Protein AF-R5M3H3-F1 (afdb_monomer_lite)

Foldseek 3Di:
DKDKDNDDDPPWDKDWFQPWDWDQDPNDTDTFRDIKIWTDDPFKIKIWDFRHGPVNLQPDDAFDKDWRQVGTPFIWMQGPVGIDTFDDRKTWMWTHHDNFKIWIWIFDWTADPNDTITMTDIDIDGDD

Structure (mmCIF, N/CA/C/O backbone):
data_AF-R5M3H3-F1
#
_entry.id   AF-R5M3H3-F1
#
loop_
_atom_site.group_PDB
_atom_site.id
_atom_site.type_symbol
_atom_site.label_atom_id
_atom_site.label_alt_id
_atom_site.label_comp_id
_atom_site.label_asym_id
_atom_site.label_entity_id
_atom_site.label_seq_id
_atom_site.pdbx_PDB_ins_code
_atom_site.Cartn_x
_atom_site.Cartn_y
_atom_site.Cartn_z
_atom_site.occupancy
_atom_site.B_iso_or_equiv
_atom_site.auth_seq_id
_atom_site.auth_comp_id
_atom_site.auth_asym_id
_atom_site.auth_atom_id
_atom_site.pdbx_PDB_model_num
ATOM 1 N N . MET A 1 1 ? -7.827 -0.466 -8.142 1.00 90.69 1 MET A N 1
ATOM 2 C CA . MET A 1 1 ? -7.269 0.075 -9.392 1.00 90.69 1 MET A CA 1
ATOM 3 C C . MET A 1 1 ? -5.803 0.355 -9.154 1.00 90.69 1 MET A C 1
ATOM 5 O O . MET A 1 1 ? -5.494 1.066 -8.207 1.00 90.69 1 MET A O 1
ATOM 9 N N . LEU A 1 2 ? -4.934 -0.191 -9.999 1.00 96.25 2 LEU A N 1
ATOM 10 C CA . LEU A 1 2 ? -3.528 0.192 -10.064 1.00 96.25 2 LEU A CA 1
ATOM 11 C C . LEU A 1 2 ? -3.267 0.812 -11.435 1.00 96.25 2 LEU A C 1
ATOM 13 O O . LEU A 1 2 ? -3.759 0.319 -12.450 1.00 96.25 2 LEU A O 1
ATOM 17 N N . LYS A 1 3 ? -2.511 1.897 -11.474 1.00 96.06 3 LYS A N 1
ATOM 18 C CA . LYS A 1 3 ? -2.021 2.520 -12.694 1.00 96.06 3 LYS A CA 1
ATOM 19 C C . LYS A 1 3 ? -0.541 2.798 -12.504 1.00 96.06 3 LYS A C 1
ATOM 21 O O . LYS A 1 3 ? -0.154 3.375 -11.494 1.00 96.06 3 LYS A O 1
ATOM 26 N N . ILE A 1 4 ? 0.259 2.365 -13.468 1.00 93.88 4 ILE A N 1
ATOM 27 C CA . ILE A 1 4 ? 1.693 2.640 -13.523 1.00 93.88 4 ILE A CA 1
ATOM 28 C C . ILE A 1 4 ? 1.939 3.339 -14.854 1.00 93.88 4 ILE A C 1
ATOM 30 O O . ILE A 1 4 ? 1.598 2.820 -15.922 1.00 93.88 4 ILE A O 1
ATOM 34 N N . ASN A 1 5 ? 2.476 4.552 -14.790 1.00 91.50 5 ASN A N 1
ATOM 35 C CA . ASN A 1 5 ? 2.569 5.472 -15.913 1.00 91.50 5 ASN A CA 1
ATOM 36 C C . ASN A 1 5 ? 1.201 5.661 -16.586 1.00 91.50 5 ASN A C 1
ATOM 38 O O . ASN A 1 5 ? 0.240 6.076 -15.944 1.00 91.50 5 ASN A O 1
ATOM 42 N N . ASN A 1 6 ? 1.087 5.354 -17.877 1.00 90.38 6 ASN A N 1
ATOM 43 C CA . ASN A 1 6 ? -0.159 5.494 -18.635 1.00 90.38 6 ASN A CA 1
ATOM 44 C C . ASN A 1 6 ? -0.940 4.176 -18.763 1.00 90.38 6 ASN A C 1
ATOM 46 O O . ASN A 1 6 ? -1.936 4.126 -19.484 1.00 90.38 6 ASN A O 1
ATOM 50 N N . VAL A 1 7 ? -0.503 3.113 -18.079 1.00 94.00 7 VAL A N 1
ATOM 51 C CA . VAL A 1 7 ? -1.115 1.784 -18.157 1.00 94.00 7 VAL A CA 1
ATOM 52 C C . VAL A 1 7 ? -1.968 1.540 -16.922 1.00 94.00 7 VAL A C 1
ATOM 54 O O . VAL A 1 7 ? -1.495 1.645 -15.792 1.00 94.00 7 VAL A O 1
ATOM 57 N N . LYS A 1 8 ? -3.242 1.209 -17.145 1.00 95.12 8 LYS A N 1
ATOM 58 C CA . LYS A 1 8 ? -4.213 0.900 -16.096 1.00 95.12 8 LYS A CA 1
ATOM 59 C C . LYS A 1 8 ? -4.395 -0.612 -15.982 1.00 95.12 8 LYS A C 1
ATOM 61 O O . LYS A 1 8 ? -4.714 -1.274 -16.965 1.00 95.12 8 LYS A O 1
ATOM 66 N N . TYR A 1 9 ? -4.269 -1.124 -14.767 1.00 93.94 9 TYR A N 1
ATOM 67 C CA . TYR A 1 9 ? -4.467 -2.522 -14.418 1.00 93.94 9 TYR A CA 1
ATOM 68 C C . TYR A 1 9 ? -5.766 -2.663 -13.618 1.00 93.94 9 TYR A C 1
ATOM 70 O O . TYR A 1 9 ? -5.839 -2.350 -12.425 1.00 93.94 9 TYR A O 1
ATOM 78 N N . GLU A 1 10 ? -6.833 -3.080 -14.301 1.00 85.44 10 GLU A N 1
ATOM 79 C CA . GLU A 1 10 ? -8.178 -3.167 -13.711 1.00 85.44 10 GLU A CA 1
ATOM 80 C C . GLU A 1 10 ? -8.452 -4.498 -13.002 1.00 85.44 10 GLU A C 1
ATOM 82 O O . GLU A 1 10 ? -9.267 -4.530 -12.085 1.00 85.44 10 GLU A O 1
ATOM 87 N N . ASN A 1 11 ? -7.745 -5.566 -13.382 1.00 86.38 11 ASN A N 1
ATOM 88 C CA . ASN A 1 11 ? -7.999 -6.930 -12.899 1.00 86.38 11 ASN A CA 1
ATOM 89 C C . ASN A 1 11 ? -7.012 -7.413 -11.826 1.00 86.38 11 ASN A C 1
ATOM 91 O O . ASN A 1 11 ? -7.102 -8.561 -11.395 1.00 86.38 11 ASN A O 1
ATOM 95 N N . ILE A 1 12 ? -6.083 -6.561 -11.387 1.00 90.50 12 ILE A N 1
ATOM 96 C CA . ILE A 1 12 ? -5.166 -6.915 -10.300 1.00 90.50 12 ILE A CA 1
ATOM 97 C C . ILE A 1 12 ? -5.953 -6.982 -8.997 1.00 90.50 12 ILE A C 1
ATOM 99 O O . ILE A 1 12 ? -6.660 -6.037 -8.635 1.00 90.50 12 ILE A O 1
ATOM 103 N N . THR A 1 13 ? -5.802 -8.103 -8.294 1.00 93.56 13 THR A N 1
ATOM 104 C CA . THR A 1 13 ? -6.313 -8.298 -6.937 1.00 93.56 13 THR A CA 1
ATOM 105 C C . THR A 1 13 ? -5.126 -8.234 -5.984 1.00 93.56 13 THR A C 1
ATOM 107 O O . THR A 1 13 ? -4.360 -9.192 -5.942 1.00 93.56 13 THR A O 1
ATOM 110 N N . PRO A 1 14 ? -4.940 -7.120 -5.259 1.00 96.25 14 PRO A N 1
ATOM 111 C CA . PRO A 1 14 ? -3.844 -6.992 -4.316 1.00 96.25 14 PRO A CA 1
ATOM 112 C C . PRO A 1 14 ? -3.962 -8.015 -3.187 1.00 96.25 14 PRO A C 1
ATOM 114 O O . PRO A 1 14 ? -5.051 -8.232 -2.648 1.00 96.25 14 PRO A O 1
ATOM 117 N N . GLU A 1 15 ? -2.839 -8.608 -2.806 1.00 96.94 15 GLU A N 1
ATOM 118 C CA . GLU A 1 15 ? -2.726 -9.346 -1.555 1.00 96.94 15 GLU A CA 1
ATOM 119 C C . GLU A 1 15 ? -2.502 -8.350 -0.416 1.00 96.94 15 GLU A C 1
ATOM 121 O O . GLU A 1 15 ? -1.703 -7.424 -0.545 1.00 96.94 15 GLU A O 1
ATOM 126 N N . ILE A 1 16 ? -3.244 -8.518 0.679 1.00 96.62 16 ILE A N 1
ATOM 127 C CA . ILE A 1 16 ? -3.158 -7.669 1.868 1.00 96.62 16 ILE A CA 1
ATOM 128 C C . ILE A 1 16 ? -2.646 -8.525 3.016 1.00 96.62 16 ILE A C 1
ATOM 130 O O . ILE A 1 16 ? -3.317 -9.479 3.418 1.00 96.62 16 ILE A O 1
ATOM 134 N N . ASP A 1 17 ? -1.499 -8.147 3.564 1.00 95.38 17 ASP A N 1
ATOM 135 C CA . ASP A 1 17 ? -0.854 -8.850 4.661 1.00 95.38 17 ASP A CA 1
ATOM 136 C C . ASP A 1 17 ? -0.647 -7.931 5.874 1.00 95.38 17 ASP A C 1
ATOM 138 O O . ASP A 1 17 ? -0.475 -6.715 5.764 1.00 95.38 17 ASP A O 1
ATOM 142 N N . PHE A 1 18 ? -0.724 -8.550 7.051 1.00 94.50 18 PHE A N 1
ATOM 143 C CA . PHE A 1 18 ? -0.479 -7.936 8.358 1.00 94.50 18 PHE A CA 1
ATOM 144 C C . PHE A 1 18 ? 0.352 -8.877 9.239 1.00 94.50 18 PHE A C 1
ATOM 146 O O . PHE A 1 18 ? 0.188 -8.898 10.469 1.00 94.50 18 PHE A O 1
ATOM 153 N N . THR A 1 19 ? 1.176 -9.728 8.622 1.00 91.06 19 THR A N 1
ATOM 154 C CA . THR A 1 19 ? 2.009 -10.688 9.335 1.00 91.06 19 THR A CA 1
ATOM 155 C C . THR A 1 19 ? 2.937 -9.924 10.285 1.00 91.06 19 THR A C 1
ATOM 157 O O . THR A 1 19 ? 3.589 -8.964 9.870 1.00 91.06 19 THR A O 1
ATOM 160 N N . PRO A 1 20 ? 2.991 -10.297 11.580 1.00 86.88 20 PRO A N 1
ATOM 161 C CA . PRO A 1 20 ? 3.815 -9.585 12.542 1.00 86.88 20 PRO A CA 1
ATOM 162 C C . PRO A 1 20 ? 5.293 -9.595 12.145 1.00 86.88 20 PRO A C 1
ATOM 164 O O . PRO A 1 20 ? 5.858 -10.660 11.892 1.00 8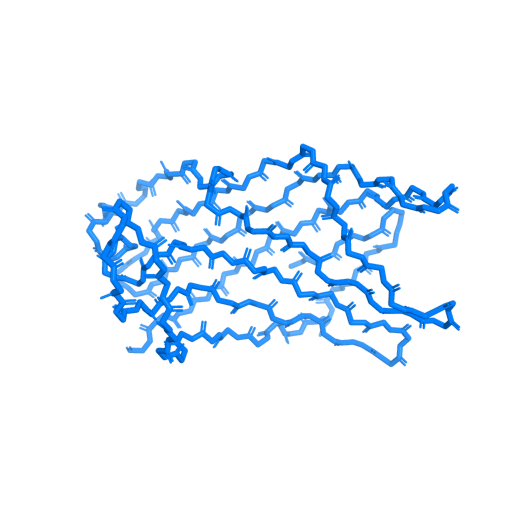6.88 20 PRO A O 1
ATOM 167 N N . TYR A 1 21 ? 5.940 -8.436 12.203 1.00 84.69 21 TYR A N 1
ATOM 168 C CA . TYR A 1 21 ? 7.391 -8.314 12.083 1.00 84.69 21 TYR A CA 1
ATOM 169 C C . TYR A 1 21 ? 7.949 -7.381 13.158 1.00 84.69 21 TYR A C 1
ATOM 171 O O . TYR A 1 21 ? 7.215 -6.686 13.866 1.00 84.69 21 TYR A O 1
ATOM 179 N N . GLU A 1 22 ? 9.266 -7.415 13.333 1.00 85.94 22 GLU A N 1
ATOM 180 C CA . GLU A 1 22 ? 9.949 -6.620 14.346 1.00 85.94 22 GLU A CA 1
ATOM 181 C C . GLU A 1 22 ? 10.459 -5.307 13.745 1.00 85.94 22 GLU A C 1
ATOM 183 O O . GLU A 1 22 ? 11.189 -5.296 12.756 1.00 85.94 22 GLU A O 1
ATOM 188 N N . LEU A 1 23 ? 10.078 -4.190 14.362 1.00 79.56 23 LEU A N 1
ATOM 189 C CA . LEU A 1 23 ? 10.479 -2.844 13.971 1.00 79.56 23 LEU A CA 1
ATOM 190 C C . LEU A 1 23 ? 11.111 -2.132 15.168 1.00 79.56 23 LEU A C 1
ATOM 192 O O . LEU A 1 23 ? 10.541 -2.099 16.262 1.00 79.56 23 LEU A O 1
ATOM 196 N N . VAL A 1 24 ? 12.269 -1.506 14.962 1.00 78.81 24 VAL A N 1
ATOM 197 C CA . VAL A 1 24 ? 12.872 -0.639 15.980 1.00 78.81 24 VAL A CA 1
ATOM 198 C C . VAL A 1 24 ? 12.218 0.741 15.913 1.00 78.81 24 VAL A C 1
ATOM 200 O O . VAL A 1 24 ? 12.351 1.453 14.920 1.00 78.81 24 VAL A O 1
ATOM 203 N N . ARG A 1 25 ? 11.524 1.140 16.982 1.00 70.88 25 ARG A N 1
ATOM 204 C CA . ARG A 1 25 ? 10.972 2.491 17.171 1.00 70.88 25 ARG A CA 1
ATOM 205 C C . ARG A 1 25 ? 11.508 3.069 18.469 1.00 70.88 25 ARG A C 1
ATOM 207 O O . ARG A 1 25 ? 11.425 2.420 19.507 1.00 70.88 25 ARG A O 1
ATOM 214 N N . GLU A 1 2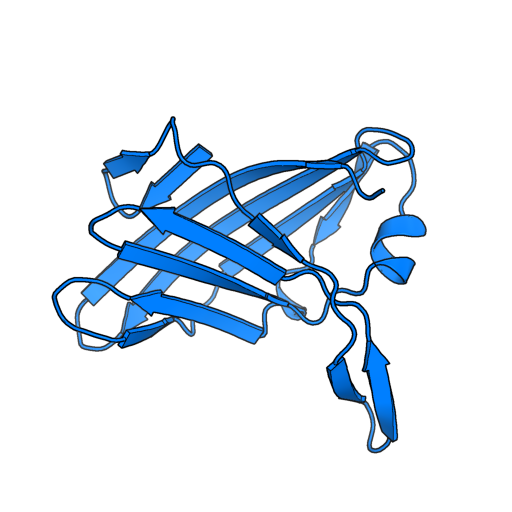6 ? 12.076 4.271 18.395 1.00 76.56 26 GLU A N 1
ATOM 215 C CA . GLU A 1 26 ? 12.619 4.989 19.563 1.00 76.56 26 GLU A CA 1
ATOM 216 C C . GLU A 1 26 ? 13.631 4.149 20.373 1.00 76.56 26 GLU A C 1
ATOM 218 O O . GLU A 1 26 ? 13.681 4.207 21.598 1.00 76.56 26 GLU A O 1
ATOM 223 N N . GLY A 1 27 ? 14.424 3.321 19.684 1.00 83.06 27 GLY A N 1
ATOM 224 C CA . GLY A 1 27 ? 15.415 2.434 20.305 1.00 83.06 27 GLY A CA 1
ATOM 225 C C . GLY A 1 27 ? 14.855 1.132 20.891 1.00 83.06 27 GLY A C 1
ATOM 226 O O . GLY A 1 27 ? 15.636 0.310 21.359 1.00 83.06 27 GLY A O 1
ATOM 227 N N . ASN A 1 28 ? 13.539 0.904 20.827 1.00 84.56 28 ASN A N 1
ATOM 228 C CA . ASN A 1 28 ? 12.895 -0.316 21.309 1.00 84.56 28 ASN A CA 1
ATOM 229 C C . ASN A 1 28 ? 12.458 -1.216 20.149 1.00 84.56 28 ASN A C 1
ATOM 231 O O . ASN A 1 28 ? 11.892 -0.744 19.160 1.00 84.56 28 ASN A O 1
ATOM 235 N N . LEU A 1 29 ? 12.680 -2.523 20.294 1.00 84.38 29 LEU A N 1
ATOM 236 C CA . LEU A 1 29 ? 12.170 -3.536 19.374 1.00 84.38 29 LEU A CA 1
ATOM 237 C C . LEU A 1 29 ? 10.680 -3.762 19.652 1.00 84.38 29 LEU A C 1
ATOM 239 O O . LEU A 1 29 ? 10.307 -4.200 20.739 1.00 84.38 29 LEU A O 1
ATOM 243 N N . ASN A 1 30 ? 9.832 -3.455 18.678 1.00 81.06 30 ASN A N 1
ATOM 244 C CA . ASN A 1 30 ? 8.387 -3.612 18.778 1.00 81.06 30 ASN A CA 1
ATOM 245 C C . ASN A 1 30 ? 7.915 -4.631 17.745 1.00 81.06 30 ASN A C 1
ATOM 247 O O . ASN A 1 30 ? 8.331 -4.572 16.589 1.00 81.06 30 ASN A O 1
ATOM 251 N N . LYS A 1 31 ? 7.016 -5.533 18.144 1.00 85.06 31 LYS A N 1
ATOM 252 C CA . LYS A 1 31 ? 6.260 -6.339 17.182 1.00 85.06 31 LYS A CA 1
ATOM 253 C C . LYS A 1 31 ? 5.123 -5.491 16.643 1.00 85.06 31 LYS A C 1
ATOM 255 O O . LYS A 1 31 ? 4.339 -4.965 17.429 1.00 85.06 31 LYS A O 1
ATOM 260 N N . VAL A 1 32 ? 5.072 -5.352 15.328 1.00 86.38 32 VAL A N 1
ATOM 261 C CA . VAL A 1 32 ? 4.054 -4.580 14.622 1.00 86.38 32 VAL A CA 1
ATOM 262 C C . VAL A 1 32 ? 3.393 -5.455 13.572 1.00 86.38 32 VAL A C 1
ATOM 264 O O . VAL A 1 32 ? 4.036 -6.296 12.947 1.00 86.38 32 VAL A O 1
ATOM 267 N N . ASN A 1 33 ? 2.103 -5.234 13.380 1.00 93.06 33 ASN A N 1
ATOM 268 C CA . ASN A 1 33 ? 1.296 -5.835 12.333 1.00 93.06 33 ASN A CA 1
ATOM 269 C C . ASN A 1 33 ? 1.013 -4.727 11.319 1.00 93.06 33 ASN A C 1
ATOM 271 O O . ASN A 1 33 ? -0.096 -4.187 11.272 1.00 93.06 33 ASN A O 1
ATOM 275 N N . ALA A 1 34 ? 2.045 -4.302 10.589 1.00 93.44 34 ALA A N 1
ATOM 276 C CA . ALA A 1 34 ? 1.884 -3.216 9.631 1.00 93.44 34 ALA A CA 1
ATOM 277 C C . ALA A 1 34 ? 1.255 -3.703 8.331 1.00 93.44 34 ALA A C 1
ATOM 279 O O . ALA A 1 34 ? 1.420 -4.855 7.941 1.00 93.44 34 ALA A O 1
ATOM 280 N N . LEU A 1 35 ? 0.542 -2.795 7.674 1.00 95.38 35 LEU A N 1
ATOM 281 C CA . LEU A 1 35 ? -0.025 -3.032 6.358 1.00 95.38 35 LEU A CA 1
ATOM 282 C C . LEU A 1 35 ? 1.093 -3.268 5.336 1.00 95.38 35 LEU A C 1
ATOM 284 O O . LEU A 1 35 ? 1.943 -2.394 5.139 1.00 95.38 35 LEU A O 1
ATOM 288 N N . TYR A 1 36 ? 1.030 -4.412 4.666 1.00 95.69 36 TYR A N 1
ATOM 289 C CA . TYR A 1 36 ? 1.818 -4.746 3.488 1.00 95.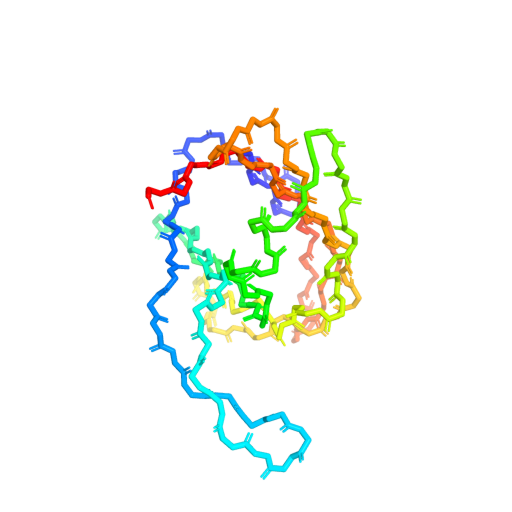69 36 TYR A CA 1
ATOM 290 C C . TYR A 1 36 ? 0.866 -5.100 2.346 1.00 95.69 36 TYR A C 1
ATOM 292 O O . TYR A 1 36 ? -0.130 -5.797 2.557 1.00 95.69 36 TYR A O 1
ATOM 300 N N . ILE A 1 37 ? 1.135 -4.588 1.146 1.00 97.12 37 ILE A N 1
ATOM 301 C CA . ILE A 1 37 ? 0.292 -4.841 -0.027 1.00 97.12 37 ILE A CA 1
ATOM 302 C C . ILE A 1 37 ? 1.157 -5.307 -1.183 1.00 97.12 37 ILE A C 1
ATOM 304 O O . ILE A 1 37 ? 2.060 -4.577 -1.575 1.00 97.12 37 ILE A O 1
ATOM 308 N N . THR A 1 38 ? 0.811 -6.444 -1.778 1.00 97.69 38 THR A N 1
ATOM 309 C CA . THR A 1 38 ? 1.459 -6.966 -2.988 1.00 97.69 38 THR A CA 1
ATOM 310 C C . THR A 1 38 ? 0.508 -6.854 -4.168 1.00 97.69 38 THR A C 1
ATOM 312 O O . THR A 1 38 ? -0.622 -7.341 -4.126 1.00 97.69 38 THR A O 1
ATOM 315 N N . CYS A 1 39 ? 0.960 -6.230 -5.248 1.00 97.19 39 CYS A N 1
ATOM 316 C CA . CYS A 1 39 ? 0.295 -6.231 -6.545 1.00 97.19 39 CYS A CA 1
ATOM 317 C C . CYS A 1 39 ? 1.175 -6.986 -7.541 1.00 97.19 39 CYS A C 1
ATOM 319 O O . CYS A 1 39 ? 2.191 -6.455 -7.983 1.00 97.19 39 CYS A O 1
ATOM 321 N N . GLU A 1 40 ? 0.780 -8.199 -7.918 1.00 95.56 40 GLU A N 1
ATOM 322 C CA . GLU A 1 40 ? 1.536 -9.032 -8.858 1.00 95.56 40 GLU A CA 1
ATOM 323 C C . GLU A 1 40 ? 0.754 -9.252 -10.157 1.00 95.56 40 GLU A C 1
ATOM 325 O O . GLU A 1 40 ? -0.452 -9.503 -10.150 1.00 95.56 40 GLU A O 1
ATOM 330 N N . GLU A 1 41 ? 1.464 -9.169 -11.279 1.00 92.81 41 GLU A N 1
ATOM 331 C CA . GLU A 1 41 ? 1.002 -9.528 -12.615 1.00 92.81 41 GLU A CA 1
ATOM 332 C C . GLU A 1 41 ? 2.142 -10.254 -13.349 1.00 92.81 41 GLU A C 1
ATOM 334 O O . GLU A 1 41 ? 3.300 -10.211 -12.939 1.00 92.81 41 GLU A O 1
ATOM 339 N N . LYS A 1 42 ? 1.868 -10.903 -14.487 1.00 90.06 42 LYS A N 1
ATOM 340 C CA . LYS A 1 42 ? 2.890 -11.695 -15.208 1.00 90.06 42 LYS A CA 1
ATOM 341 C C . LYS A 1 42 ? 4.189 -10.946 -15.522 1.00 90.06 42 LYS A C 1
ATOM 343 O O . LYS A 1 42 ? 5.224 -11.583 -15.697 1.00 90.06 42 LYS A O 1
ATOM 348 N N . THR A 1 43 ? 4.113 -9.630 -15.698 1.00 91.50 43 THR A N 1
ATOM 349 C CA . THR A 1 43 ? 5.235 -8.799 -16.145 1.00 91.50 43 THR A CA 1
ATOM 350 C C . THR A 1 43 ? 5.839 -7.945 -15.042 1.00 91.50 43 THR A C 1
ATOM 352 O O . THR A 1 43 ? 6.888 -7.357 -15.288 1.00 91.50 43 THR A O 1
ATOM 355 N N . PHE A 1 44 ? 5.198 -7.840 -13.874 1.00 94.00 44 PHE A N 1
ATOM 356 C CA . PHE A 1 44 ? 5.714 -7.017 -12.788 1.00 94.00 44 PHE A CA 1
ATOM 357 C C . PHE A 1 44 ? 5.174 -7.422 -11.413 1.00 94.00 44 PHE A C 1
ATOM 359 O O . PHE A 1 44 ? 4.112 -8.028 -11.295 1.00 94.00 44 PHE A O 1
ATOM 366 N N . GLN A 1 45 ? 5.881 -6.994 -10.376 1.00 96.31 45 GLN A N 1
ATOM 367 C CA . GLN A 1 45 ? 5.412 -6.982 -8.996 1.00 96.31 45 GLN A CA 1
ATOM 368 C C . GLN A 1 45 ? 5.631 -5.582 -8.420 1.00 96.31 45 GLN A C 1
ATOM 370 O O . GLN A 1 45 ? 6.673 -4.975 -8.658 1.00 96.31 45 GLN A O 1
ATOM 375 N N . LEU A 1 46 ? 4.646 -5.063 -7.695 1.00 95.75 46 LEU A N 1
ATOM 376 C CA . LEU A 1 46 ? 4.735 -3.827 -6.927 1.00 95.75 46 LEU A CA 1
ATOM 377 C C . LEU A 1 46 ? 4.284 -4.110 -5.500 1.00 95.75 46 LEU A C 1
ATOM 379 O O . LEU A 1 46 ? 3.126 -4.467 -5.282 1.00 95.75 46 LEU A O 1
ATOM 383 N N . ASP A 1 47 ? 5.168 -3.855 -4.552 1.00 95.94 47 ASP A N 1
ATOM 384 C CA . ASP A 1 47 ? 4.879 -3.957 -3.133 1.00 95.94 47 ASP A CA 1
ATOM 385 C C . ASP A 1 47 ? 4.708 -2.552 -2.534 1.00 95.94 47 ASP A C 1
ATOM 387 O O . ASP A 1 47 ? 5.337 -1.588 -2.971 1.00 95.94 47 ASP A O 1
ATOM 391 N N . ILE A 1 48 ? 3.838 -2.414 -1.535 1.00 94.88 48 ILE A N 1
ATOM 392 C CA . ILE A 1 48 ? 3.670 -1.191 -0.742 1.00 94.88 48 ILE A CA 1
ATOM 393 C C . ILE A 1 48 ? 3.993 -1.548 0.703 1.00 94.88 48 ILE A C 1
ATOM 395 O O . ILE A 1 48 ? 3.170 -2.133 1.413 1.00 94.88 48 ILE A O 1
ATOM 399 N N . GLU A 1 49 ? 5.196 -1.182 1.135 1.00 92.69 49 GLU A N 1
ATOM 400 C CA . GLU A 1 49 ? 5.690 -1.470 2.477 1.00 92.69 49 GLU A CA 1
ATOM 401 C C . GLU A 1 49 ? 5.379 -0.301 3.403 1.00 92.69 49 GLU A C 1
ATOM 403 O O . GLU A 1 49 ? 5.757 0.846 3.139 1.00 92.69 49 GLU A O 1
ATOM 408 N N . THR A 1 50 ? 4.716 -0.574 4.524 1.00 92.50 50 THR A N 1
ATOM 409 C CA . THR A 1 50 ? 4.404 0.459 5.513 1.00 92.50 50 THR A CA 1
ATOM 410 C C . THR A 1 50 ? 4.862 0.057 6.907 1.00 92.50 50 THR A C 1
ATOM 412 O O . THR A 1 50 ? 5.143 -1.101 7.186 1.00 92.50 50 THR A O 1
ATOM 415 N N . THR A 1 51 ? 4.895 1.026 7.818 1.00 91.81 51 THR A N 1
ATOM 416 C CA . THR A 1 51 ? 4.897 0.792 9.268 1.00 91.81 51 THR A CA 1
ATOM 417 C C . THR A 1 51 ? 3.558 1.161 9.910 1.00 91.81 51 THR A C 1
ATOM 419 O O . THR A 1 51 ? 3.474 1.319 11.133 1.00 91.81 51 THR A O 1
ATOM 422 N N . TYR A 1 52 ? 2.505 1.365 9.111 1.00 93.06 52 TYR A N 1
ATOM 423 C CA . TYR A 1 52 ? 1.200 1.742 9.637 1.00 93.06 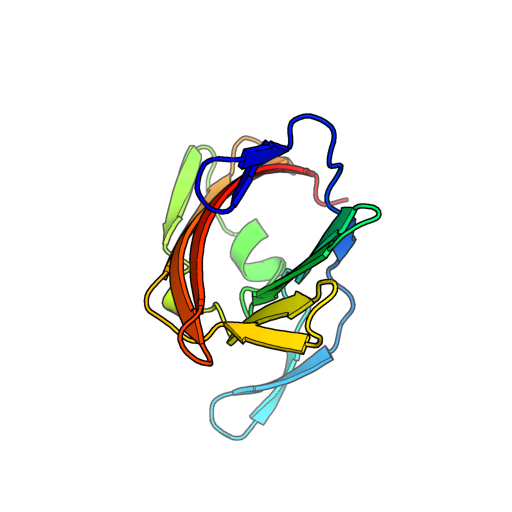52 TYR A CA 1
ATOM 424 C C . TYR A 1 52 ? 0.485 0.501 10.170 1.00 93.06 52 TYR A C 1
ATOM 426 O O . TYR A 1 52 ? 0.097 -0.388 9.417 1.00 93.06 52 TYR A O 1
ATOM 434 N N . ASP A 1 53 ? 0.384 0.434 11.494 1.00 92.38 53 ASP A N 1
ATOM 435 C CA . ASP A 1 53 ? -0.065 -0.746 12.222 1.00 92.38 53 ASP A CA 1
ATOM 436 C C . ASP A 1 53 ? -1.592 -0.923 12.163 1.00 92.38 53 ASP A C 1
ATOM 438 O O . ASP A 1 53 ? -2.354 0.049 12.228 1.00 92.38 53 ASP A O 1
ATOM 442 N N . ILE A 1 54 ? -2.041 -2.177 12.091 1.00 94.62 54 ILE A N 1
ATOM 443 C CA . ILE A 1 54 ? -3.457 -2.559 12.094 1.00 94.62 54 ILE A CA 1
ATOM 444 C C . ILE A 1 54 ? -4.235 -1.990 13.291 1.00 94.62 54 ILE A C 1
ATOM 446 O O . ILE A 1 54 ? -5.402 -1.617 13.151 1.00 94.62 54 ILE A O 1
ATOM 450 N N . GLU A 1 55 ? -3.614 -1.873 14.464 1.00 92.88 55 GLU A N 1
ATOM 451 C CA . GLU A 1 55 ? -4.252 -1.323 15.657 1.00 92.88 55 GLU A CA 1
ATOM 452 C C . GLU A 1 55 ? -4.447 0.192 15.540 1.00 92.88 55 GLU A C 1
ATOM 454 O O . GLU A 1 55 ? -5.473 0.717 15.974 1.00 92.88 55 GLU A O 1
ATOM 459 N N . GLU A 1 56 ? -3.530 0.908 14.883 1.00 93.44 56 GLU A N 1
ATOM 460 C CA . GLU A 1 56 ? -3.720 2.326 14.551 1.00 93.44 56 GLU A CA 1
ATOM 461 C C . GLU A 1 56 ? -4.844 2.510 13.522 1.00 93.44 56 GLU A C 1
ATOM 463 O O . GLU A 1 56 ? -5.698 3.383 13.686 1.00 93.44 56 GLU A O 1
ATOM 468 N N . MET A 1 57 ? -4.919 1.640 12.508 1.00 94.94 57 MET A N 1
ATOM 469 C CA . MET A 1 57 ? -6.022 1.638 11.537 1.00 94.94 57 MET A CA 1
ATOM 470 C C . MET A 1 57 ? -7.385 1.385 12.197 1.00 94.94 57 MET A C 1
ATOM 472 O O . MET A 1 57 ? -8.403 1.976 11.821 1.00 94.94 57 MET A O 1
ATOM 476 N N . ARG A 1 58 ? -7.443 0.493 13.191 1.00 95.56 58 ARG A N 1
ATOM 477 C CA . ARG A 1 58 ? -8.681 0.155 13.914 1.00 95.56 58 ARG A CA 1
ATOM 478 C C . ARG A 1 58 ? -9.233 1.331 14.716 1.00 95.56 58 ARG A C 1
ATOM 480 O O . ARG A 1 58 ? -10.461 1.452 14.798 1.00 95.56 58 ARG A O 1
ATOM 487 N N . LYS A 1 59 ? -8.365 2.220 15.216 1.00 96.00 59 LYS A N 1
ATOM 488 C CA . LYS A 1 59 ? -8.733 3.426 15.983 1.00 96.00 59 LYS A CA 1
ATOM 489 C C . LYS A 1 59 ? -9.460 4.492 15.161 1.00 96.00 59 LYS A C 1
ATOM 491 O O . LYS A 1 59 ? -10.160 5.303 15.758 1.00 96.00 59 LYS A O 1
ATOM 496 N N . LEU A 1 60 ? -9.344 4.476 13.830 1.00 97.31 60 LEU A N 1
ATOM 497 C CA . LEU A 1 60 ? -10.038 5.434 12.964 1.00 97.31 60 LEU A CA 1
ATOM 498 C C . LEU A 1 60 ? -11.564 5.370 13.154 1.00 97.31 60 LEU A C 1
ATOM 500 O O . LEU A 1 60 ? -12.163 4.294 13.311 1.00 97.31 60 LEU A O 1
ATOM 504 N N . HIS A 1 61 ? -12.211 6.527 13.086 1.00 97.38 61 HIS A N 1
ATOM 505 C CA . HIS A 1 61 ? -13.661 6.666 13.051 1.00 97.38 61 HIS A CA 1
ATOM 506 C C . HIS A 1 61 ? -14.216 6.418 11.641 1.00 97.38 61 HIS A C 1
ATOM 508 O O . HIS A 1 61 ? -13.506 6.473 10.640 1.00 97.38 61 HIS A O 1
ATOM 514 N N . LYS A 1 62 ? -15.519 6.125 11.536 1.00 96.69 62 LYS A N 1
ATOM 515 C CA . LYS A 1 62 ? -16.169 5.932 10.230 1.00 96.69 62 LYS A CA 1
ATOM 516 C C . LYS A 1 62 ? -16.022 7.197 9.374 1.00 96.69 62 LYS A C 1
ATOM 518 O O . LYS A 1 62 ? -16.335 8.288 9.837 1.00 96.69 62 LYS A O 1
ATOM 523 N N . ASN A 1 63 ? -15.621 7.012 8.120 1.00 95.50 63 ASN A N 1
ATOM 524 C CA . ASN A 1 63 ? -15.287 8.026 7.118 1.00 95.50 63 ASN A CA 1
ATOM 525 C C . ASN A 1 63 ? -14.048 8.880 7.437 1.00 95.50 63 ASN A C 1
ATOM 527 O O . ASN A 1 63 ? -13.708 9.741 6.623 1.00 95.50 63 ASN A O 1
ATOM 531 N N . GLU A 1 64 ? -13.363 8.647 8.562 1.00 97.81 64 GLU A N 1
ATOM 532 C CA . GLU A 1 64 ? -12.094 9.309 8.862 1.00 97.81 64 GLU A CA 1
ATOM 533 C C . GLU A 1 64 ? -11.043 8.884 7.839 1.00 97.81 64 GLU A C 1
ATOM 535 O O . GLU A 1 64 ? -10.894 7.692 7.553 1.00 97.81 64 GLU A O 1
ATOM 540 N N . SER A 1 65 ? -10.337 9.875 7.293 1.00 97.81 65 SER A N 1
ATOM 541 C CA . SER A 1 65 ? -9.187 9.689 6.416 1.00 97.81 65 SER A CA 1
ATOM 542 C C . SER A 1 65 ? -7.929 10.155 7.133 1.00 97.81 65 SER A C 1
ATOM 544 O O . SER A 1 65 ? -7.911 11.226 7.747 1.00 97.81 65 SER A O 1
ATOM 546 N N . LYS A 1 66 ? -6.879 9.346 7.050 1.00 98.25 66 LYS A N 1
ATOM 547 C CA . LYS A 1 66 ? -5.584 9.599 7.660 1.00 98.25 66 LYS A CA 1
ATOM 548 C C . LYS A 1 66 ? -4.510 9.613 6.587 1.00 98.25 66 LYS A C 1
ATOM 550 O O . LYS A 1 66 ? -4.376 8.646 5.843 1.00 98.25 66 LYS A O 1
ATOM 555 N N . ASP A 1 67 ? -3.722 10.681 6.556 1.00 97.75 67 ASP A N 1
ATOM 556 C CA . ASP A 1 67 ? -2.461 10.699 5.819 1.00 97.75 67 ASP A CA 1
ATOM 557 C C . ASP A 1 67 ? -1.455 9.777 6.521 1.00 97.75 67 ASP A C 1
ATOM 559 O O . ASP A 1 67 ? -1.124 9.970 7.701 1.00 97.75 67 ASP A O 1
ATOM 563 N N . ILE A 1 68 ? -1.013 8.756 5.789 1.00 95.81 68 ILE A N 1
ATOM 564 C CA . ILE A 1 68 ? -0.040 7.765 6.238 1.00 95.81 68 ILE A CA 1
ATOM 565 C C . ILE A 1 68 ? 1.259 7.803 5.427 1.00 95.81 68 ILE A C 1
ATOM 567 O O . ILE A 1 68 ? 2.076 6.899 5.565 1.00 95.81 68 ILE A O 1
ATOM 571 N N . SER A 1 69 ? 1.485 8.845 4.626 1.00 94.75 69 SER A N 1
ATOM 572 C CA . SER A 1 69 ? 2.655 8.977 3.744 1.00 94.75 69 SER A CA 1
ATOM 573 C C . SER A 1 69 ? 3.971 8.797 4.508 1.00 94.75 69 SER A C 1
ATOM 575 O O . SER A 1 69 ? 4.858 8.074 4.073 1.00 94.75 69 SER A O 1
ATOM 577 N N . LYS A 1 70 ? 4.058 9.351 5.726 1.00 91.62 70 LYS A N 1
ATOM 578 C CA . LYS A 1 70 ? 5.232 9.213 6.609 1.00 91.62 70 LYS A CA 1
ATOM 579 C C . LYS A 1 70 ? 5.495 7.791 7.127 1.00 91.62 70 LYS A C 1
ATOM 581 O O . LYS A 1 70 ? 6.515 7.567 7.770 1.00 91.62 70 LYS A O 1
ATOM 586 N N . TYR A 1 71 ? 4.542 6.875 6.961 1.00 91.75 71 TYR A N 1
ATOM 587 C CA . TYR A 1 71 ? 4.675 5.479 7.369 1.00 91.75 71 TYR A CA 1
ATOM 588 C C . TYR A 1 71 ? 5.064 4.569 6.206 1.00 91.75 71 TYR A C 1
ATOM 590 O O . TYR A 1 71 ? 5.312 3.396 6.466 1.00 91.75 71 TYR A O 1
ATOM 598 N N . ILE A 1 72 ? 5.121 5.067 4.967 1.00 91.56 72 ILE A N 1
ATOM 599 C CA . ILE A 1 72 ? 5.634 4.301 3.829 1.00 91.56 72 ILE A CA 1
ATOM 600 C C . ILE A 1 72 ? 7.142 4.106 4.017 1.00 91.56 72 ILE A C 1
ATOM 602 O O . ILE A 1 72 ? 7.872 5.079 4.201 1.00 91.56 72 ILE A O 1
ATOM 606 N N . LEU A 1 73 ? 7.592 2.850 4.020 1.00 88.25 73 LEU A N 1
ATOM 607 C CA . LEU A 1 73 ? 9.016 2.498 4.063 1.00 88.25 73 LEU A CA 1
ATOM 608 C C . LEU A 1 73 ? 9.621 2.517 2.665 1.00 88.25 73 LEU A C 1
ATOM 610 O O . LEU A 1 73 ? 10.713 3.043 2.469 1.00 88.25 73 LEU A O 1
ATOM 614 N N . GLY A 1 74 ? 8.866 1.999 1.702 1.00 87.12 74 GLY A N 1
ATOM 615 C CA . GLY A 1 74 ? 9.224 2.024 0.300 1.00 87.12 74 GLY A CA 1
ATOM 616 C C . GLY A 1 74 ? 8.252 1.215 -0.535 1.00 87.12 74 GLY A C 1
ATOM 617 O O . GLY A 1 74 ? 7.277 0.647 -0.031 1.00 87.12 74 GLY A O 1
ATOM 618 N N . LEU A 1 75 ? 8.512 1.222 -1.837 1.00 92.44 75 LEU A N 1
ATOM 619 C CA . LEU A 1 75 ? 7.748 0.453 -2.801 1.00 92.44 75 LEU A CA 1
ATOM 620 C C . LEU A 1 75 ? 8.715 -0.393 -3.642 1.00 92.44 75 LEU A C 1
ATOM 622 O O . LEU A 1 75 ? 9.201 0.083 -4.673 1.00 92.44 75 LEU A O 1
ATOM 626 N N . PRO A 1 76 ? 9.066 -1.614 -3.200 1.00 93.50 76 PRO A N 1
ATOM 627 C CA . PRO A 1 76 ? 9.741 -2.578 -4.051 1.00 93.50 76 PRO A CA 1
ATOM 628 C C . PRO A 1 76 ? 8.958 -2.768 -5.345 1.00 93.50 76 PRO A C 1
ATOM 630 O O . PRO A 1 76 ? 7.756 -3.027 -5.341 1.00 93.50 76 PRO A O 1
ATOM 633 N N . TYR A 1 77 ? 9.652 -2.643 -6.462 1.00 93.56 77 TYR A N 1
ATOM 634 C CA . TYR A 1 77 ? 9.096 -2.882 -7.776 1.00 93.56 77 TYR A CA 1
ATOM 635 C C . TYR A 1 77 ? 10.016 -3.821 -8.541 1.00 93.56 77 TYR A C 1
ATOM 637 O O . TYR A 1 77 ? 11.241 -3.698 -8.493 1.00 93.56 77 TYR A O 1
ATOM 645 N N . LYS A 1 78 ? 9.426 -4.772 -9.252 1.00 94.25 78 LYS A N 1
ATOM 646 C CA . LYS A 1 78 ? 10.140 -5.719 -10.096 1.00 94.25 78 LYS A CA 1
ATOM 647 C C . LYS A 1 78 ? 9.489 -5.782 -11.452 1.00 94.25 78 LYS A C 1
ATOM 649 O O . LYS A 1 78 ? 8.282 -5.973 -11.525 1.00 94.25 78 LYS A O 1
ATOM 654 N N . ASP A 1 79 ? 10.284 -5.768 -12.505 1.00 92.12 79 ASP A N 1
ATOM 655 C CA . ASP A 1 79 ? 9.830 -6.122 -13.845 1.00 92.12 79 ASP A CA 1
ATOM 656 C C . ASP A 1 79 ? 10.911 -6.889 -14.625 1.00 92.12 79 ASP A C 1
ATOM 658 O O . ASP A 1 79 ? 11.770 -7.559 -14.040 1.00 92.12 79 ASP A O 1
ATOM 662 N N . ILE A 1 80 ? 10.844 -6.840 -15.958 1.00 90.81 80 ILE A N 1
ATOM 663 C CA . ILE A 1 80 ? 11.808 -7.487 -16.855 1.00 90.81 80 ILE A CA 1
ATOM 664 C C . ILE A 1 80 ? 13.240 -6.949 -16.714 1.00 90.81 80 ILE A C 1
ATOM 666 O O . ILE A 1 80 ? 14.179 -7.671 -17.050 1.00 90.81 80 ILE A O 1
ATOM 670 N N . ASN A 1 81 ? 13.412 -5.716 -16.229 1.00 88.00 81 ASN A N 1
ATOM 671 C CA . ASN A 1 81 ? 14.705 -5.054 -16.070 1.00 88.00 81 ASN A CA 1
ATOM 672 C C . ASN A 1 81 ? 15.343 -5.358 -14.705 1.00 88.00 81 ASN A C 1
ATOM 674 O O . ASN A 1 81 ? 16.539 -5.129 -14.523 1.00 88.00 81 ASN A O 1
ATOM 678 N N . GLY A 1 82 ? 14.588 -5.939 -13.767 1.00 89.88 82 GLY A N 1
ATOM 679 C CA . GLY A 1 82 ? 15.078 -6.361 -12.458 1.00 89.88 82 GLY A CA 1
ATOM 680 C C . GLY A 1 82 ? 14.284 -5.755 -11.307 1.00 89.88 82 GLY A C 1
ATOM 681 O O . GLY A 1 82 ? 13.115 -5.420 -11.461 1.00 89.88 82 GLY A O 1
ATOM 682 N N . TRP A 1 83 ? 14.920 -5.677 -10.136 1.00 91.94 83 TRP A N 1
ATOM 683 C CA . TRP A 1 83 ? 14.347 -5.077 -8.930 1.00 91.94 83 TRP A CA 1
ATOM 684 C C . TRP A 1 83 ? 14.792 -3.623 -8.783 1.00 91.94 83 TRP A C 1
ATOM 686 O O . TRP A 1 83 ? 15.970 -3.314 -8.953 1.00 91.94 83 TRP A O 1
ATOM 696 N N . MET A 1 84 ? 13.860 -2.768 -8.379 1.00 89.56 84 MET A N 1
ATOM 697 C CA . MET A 1 84 ? 14.073 -1.374 -8.012 1.00 89.56 84 MET A CA 1
ATOM 698 C C . MET A 1 84 ? 13.383 -1.103 -6.678 1.00 89.56 84 MET A C 1
ATOM 700 O O . MET A 1 84 ? 12.299 -1.623 -6.412 1.00 89.56 84 MET A O 1
ATOM 704 N N . TYR A 1 85 ? 14.006 -0.292 -5.829 1.00 88.00 85 TYR A N 1
ATOM 705 C CA . TYR A 1 85 ? 13.387 0.159 -4.587 1.00 88.00 85 TYR A CA 1
ATOM 706 C C . TYR A 1 85 ? 12.975 1.612 -4.773 1.00 88.00 85 TYR A C 1
ATOM 708 O O . TYR A 1 85 ? 13.817 2.502 -4.796 1.00 88.00 85 TYR A O 1
ATOM 716 N N . LEU A 1 86 ? 11.681 1.851 -4.974 1.00 83.56 86 LEU A N 1
ATOM 717 C CA . LEU A 1 86 ? 11.194 3.172 -5.340 1.00 83.56 86 LEU A CA 1
ATOM 718 C C . LEU A 1 86 ? 11.147 4.073 -4.100 1.00 83.56 86 LEU A C 1
ATOM 720 O O . LEU A 1 86 ? 10.232 3.979 -3.278 1.00 83.56 86 LEU A O 1
ATOM 724 N N . THR A 1 87 ? 12.142 4.950 -3.961 1.00 66.25 87 THR A N 1
ATOM 725 C CA . THR A 1 87 ? 12.237 5.910 -2.852 1.00 66.25 87 THR A CA 1
ATOM 726 C C . THR A 1 87 ? 12.016 7.322 -3.355 1.00 66.25 87 THR A C 1
ATOM 728 O O . THR A 1 87 ? 12.938 7.962 -3.853 1.00 66.25 87 THR A O 1
ATOM 731 N N . ASN A 1 88 ? 10.790 7.828 -3.238 1.00 70.06 88 ASN A N 1
ATOM 732 C CA . ASN A 1 88 ? 10.517 9.236 -3.498 1.00 70.06 88 ASN A CA 1
ATOM 733 C C . ASN A 1 88 ? 9.254 9.711 -2.771 1.00 70.06 88 ASN A C 1
ATOM 735 O O . ASN A 1 88 ? 8.566 8.920 -2.119 1.00 70.06 88 ASN A O 1
ATOM 739 N N . GLU A 1 89 ? 8.952 11.005 -2.882 1.00 79.50 89 GLU A N 1
ATOM 740 C CA . GLU A 1 89 ? 7.730 11.587 -2.333 1.00 79.50 89 GLU A CA 1
ATOM 741 C C . GLU A 1 89 ? 6.486 10.884 -2.896 1.00 79.50 89 GLU A C 1
ATOM 743 O O . GLU A 1 89 ? 6.178 10.932 -4.090 1.00 79.50 89 GLU A O 1
ATOM 748 N N . CYS A 1 90 ? 5.739 10.241 -2.004 1.00 90.12 90 CYS A N 1
ATOM 749 C CA . CYS A 1 90 ? 4.413 9.729 -2.291 1.00 90.12 90 CYS A CA 1
ATOM 750 C C . CYS A 1 90 ? 3.414 10.317 -1.301 1.00 90.12 90 CYS A C 1
ATOM 752 O O . CYS A 1 90 ? 3.748 10.653 -0.163 1.00 90.12 90 CYS A O 1
ATOM 754 N N . HIS A 1 91 ? 2.173 10.433 -1.748 1.00 95.06 91 HIS A N 1
ATOM 755 C CA . HIS A 1 91 ? 1.042 10.718 -0.891 1.00 95.06 91 HIS A CA 1
ATOM 756 C C . HIS A 1 91 ? 0.243 9.434 -0.715 1.00 95.06 91 HIS A C 1
ATOM 758 O O . HIS A 1 91 ? -0.199 8.843 -1.700 1.00 95.06 91 HIS A O 1
ATOM 764 N N . CYS A 1 92 ? 0.060 9.002 0.529 1.00 96.62 92 CYS A N 1
ATOM 765 C CA . CYS A 1 92 ? -0.709 7.816 0.861 1.00 96.62 92 CYS A CA 1
ATOM 766 C C . CYS A 1 92 ? -1.734 8.120 1.954 1.00 96.62 92 CYS A C 1
ATOM 768 O O . CYS A 1 92 ? -1.413 8.719 2.981 1.00 96.62 92 CYS A O 1
ATOM 770 N N . THR A 1 93 ? -2.976 7.685 1.749 1.00 98.19 93 THR A N 1
ATOM 771 C CA . THR A 1 93 ? -4.075 7.859 2.702 1.00 98.19 93 THR A CA 1
ATOM 772 C C . THR A 1 93 ? -4.788 6.544 2.974 1.00 98.19 93 THR A C 1
ATOM 774 O O . THR A 1 93 ? -4.958 5.719 2.077 1.00 98.19 93 THR A O 1
ATOM 777 N N . ILE A 1 94 ? -5.238 6.377 4.217 1.00 98.19 94 ILE A N 1
ATOM 778 C CA . ILE A 1 94 ? -6.157 5.316 4.632 1.00 98.19 94 ILE A CA 1
ATOM 779 C C . ILE A 1 94 ? -7.450 5.960 5.102 1.00 98.19 94 ILE A C 1
ATOM 781 O O . ILE A 1 94 ? -7.440 6.784 6.014 1.00 98.19 94 ILE A O 1
ATOM 785 N N . GLN A 1 95 ? -8.570 5.541 4.523 1.00 98.38 95 GLN A N 1
ATOM 786 C CA . GLN A 1 95 ? -9.903 5.922 4.960 1.00 98.38 95 GLN A CA 1
ATOM 787 C C . GLN A 1 95 ? -10.666 4.712 5.486 1.00 98.38 95 GLN A C 1
ATOM 789 O O . GLN A 1 95 ? -10.744 3.675 4.827 1.00 98.38 95 GLN A O 1
ATOM 794 N N . LYS A 1 96 ? -11.307 4.849 6.648 1.00 98.44 96 LYS A N 1
ATOM 795 C CA . LYS A 1 96 ? -12.217 3.819 7.158 1.00 98.44 96 LYS A CA 1
ATOM 796 C C . LYS A 1 96 ? -13.612 4.000 6.563 1.00 98.44 96 LYS A C 1
ATOM 798 O O . LYS A 1 96 ? -14.287 4.980 6.859 1.00 98.44 96 LYS A O 1
ATOM 803 N N . ILE A 1 97 ? -14.077 3.049 5.759 1.00 98.12 97 ILE A N 1
ATOM 804 C CA . ILE A 1 97 ? -15.415 3.085 5.140 1.00 98.12 97 ILE A CA 1
ATOM 805 C C . IL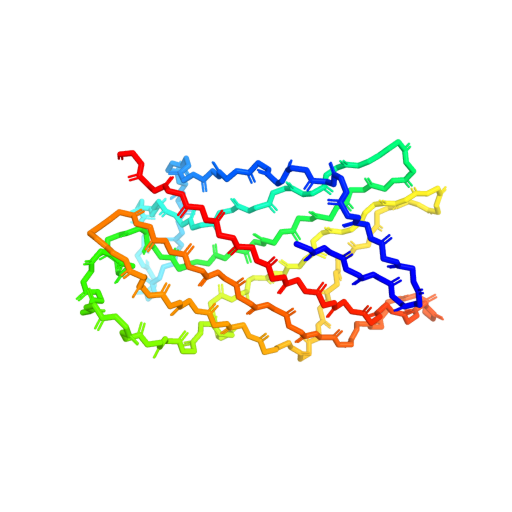E A 1 97 ? -16.471 2.521 6.105 1.00 98.12 97 ILE A C 1
ATOM 807 O O . ILE A 1 97 ? -17.562 3.075 6.269 1.00 98.12 97 ILE A O 1
ATOM 811 N N . SER A 1 98 ? -16.154 1.401 6.759 1.00 96.25 98 SER A N 1
ATOM 812 C CA . SER A 1 98 ? -17.033 0.723 7.719 1.00 96.25 98 SER A CA 1
ATOM 813 C C . SER A 1 98 ? -16.221 0.115 8.871 1.00 96.25 98 SER A C 1
ATOM 815 O O . SER A 1 98 ? -15.049 0.436 9.037 1.00 96.25 98 SER A O 1
ATOM 817 N N . SER A 1 99 ? -16.824 -0.722 9.723 1.00 92.81 99 SER A N 1
ATOM 818 C CA . SER A 1 99 ? -16.140 -1.295 10.895 1.00 92.81 99 SER A CA 1
ATOM 819 C C . SER A 1 99 ? -14.845 -2.036 10.545 1.00 92.81 99 SER A C 1
ATOM 821 O O . SER A 1 99 ? -13.883 -1.927 11.301 1.00 92.81 99 SER A O 1
ATOM 823 N N . LYS A 1 100 ? -14.831 -2.749 9.413 1.00 95.81 100 LYS A N 1
ATOM 824 C CA . LYS A 1 100 ? -13.707 -3.575 8.943 1.00 95.81 100 LYS A CA 1
ATOM 825 C C . LYS A 1 100 ? -13.230 -3.238 7.531 1.00 95.81 100 LYS A C 1
ATOM 827 O O . LYS A 1 100 ? -12.230 -3.792 7.092 1.00 95.81 100 LYS A O 1
ATOM 832 N N . VAL A 1 101 ? -13.937 -2.357 6.822 1.00 97.94 101 VAL A N 1
ATOM 833 C CA . VAL A 1 101 ? -13.642 -2.020 5.425 1.00 97.94 101 VAL A CA 1
ATOM 834 C C . VAL A 1 101 ? -12.888 -0.702 5.356 1.00 97.94 101 VAL A C 1
ATOM 836 O O . VAL A 1 101 ? -13.342 0.311 5.899 1.00 97.94 101 VAL A O 1
ATOM 839 N N . TYR A 1 102 ? -11.771 -0.723 4.640 1.00 98.25 102 TYR A N 1
ATOM 840 C CA . TYR A 1 102 ? -10.851 0.392 4.481 1.00 98.25 102 TYR A CA 1
ATOM 841 C C . TYR A 1 102 ? -10.583 0.647 3.005 1.00 98.25 102 TYR A C 1
ATOM 843 O O . TYR A 1 102 ? -10.610 -0.270 2.188 1.00 98.25 102 TYR A O 1
ATOM 851 N N . ASN A 1 103 ? -10.315 1.902 2.672 1.00 98.19 103 ASN A N 1
ATOM 852 C CA . ASN A 1 103 ? -9.802 2.303 1.377 1.00 98.19 103 ASN A CA 1
ATOM 853 C C . ASN A 1 103 ? -8.397 2.864 1.549 1.00 98.19 103 ASN A C 1
ATOM 855 O O . ASN A 1 103 ? -8.182 3.726 2.399 1.00 98.19 103 ASN A O 1
ATOM 859 N N . ILE A 1 104 ? -7.464 2.373 0.745 1.00 97.94 104 ILE A N 1
ATOM 860 C CA . ILE A 1 104 ? -6.128 2.938 0.613 1.00 97.94 104 ILE A CA 1
ATOM 861 C C . ILE A 1 104 ? -6.023 3.652 -0.724 1.00 97.94 104 ILE A C 1
ATOM 863 O O . ILE A 1 104 ? -6.446 3.115 -1.751 1.00 97.94 104 ILE A O 1
ATOM 867 N N . LYS A 1 105 ? -5.431 4.845 -0.703 1.00 97.81 105 LYS A N 1
ATOM 868 C CA . LYS A 1 105 ? -5.037 5.559 -1.914 1.00 97.81 105 LYS A CA 1
ATOM 869 C C . LYS A 1 105 ? -3.584 5.958 -1.826 1.00 97.81 105 LYS A C 1
ATOM 871 O O . LYS A 1 105 ? -3.204 6.583 -0.840 1.00 97.81 105 LYS A O 1
ATOM 876 N N . LEU A 1 106 ? -2.809 5.637 -2.852 1.00 96.00 106 LEU A N 1
ATOM 877 C CA . LEU A 1 106 ? -1.419 6.044 -2.990 1.00 96.00 106 LEU A CA 1
ATOM 878 C C . LEU A 1 106 ? -1.213 6.694 -4.353 1.00 96.00 106 LEU A C 1
ATOM 880 O O . LEU A 1 106 ? -1.632 6.158 -5.374 1.00 96.00 106 LEU A O 1
ATOM 884 N N . THR A 1 107 ? -0.551 7.842 -4.366 1.00 95.88 107 THR A N 1
ATOM 885 C CA . THR A 1 107 ? -0.083 8.498 -5.588 1.00 95.88 107 THR A CA 1
ATOM 886 C C . THR A 1 107 ? 1.358 8.928 -5.398 1.00 95.88 107 THR A C 1
ATOM 888 O O . THR A 1 107 ? 1.674 9.550 -4.383 1.00 95.88 107 THR A O 1
ATOM 891 N N . GLY A 1 108 ? 2.231 8.642 -6.354 1.00 91.75 108 GLY A N 1
ATOM 892 C CA . GLY A 1 108 ? 3.631 9.048 -6.271 1.00 91.75 108 GLY A CA 1
ATOM 893 C C . GLY A 1 108 ? 4.312 9.034 -7.628 1.00 91.75 108 GLY A C 1
ATOM 894 O O . GLY A 1 108 ? 3.893 8.307 -8.528 1.00 91.75 108 GLY A O 1
ATOM 895 N N . ASN A 1 109 ? 5.361 9.844 -7.750 1.00 90.06 109 ASN A N 1
ATOM 896 C CA . ASN A 1 109 ? 6.265 9.823 -8.893 1.00 90.06 109 ASN A CA 1
ATOM 897 C C . ASN A 1 109 ? 7.622 9.355 -8.379 1.00 90.06 109 ASN A C 1
ATOM 899 O O . ASN A 1 109 ? 8.232 10.008 -7.535 1.00 90.06 109 ASN A O 1
ATOM 903 N N . PHE A 1 110 ? 8.072 8.213 -8.870 1.00 86.62 110 PHE A N 1
ATOM 904 C CA . PHE A 1 110 ? 9.290 7.564 -8.418 1.00 86.62 110 PHE A CA 1
ATOM 905 C C . PHE A 1 110 ? 10.312 7.598 -9.540 1.00 86.62 110 PHE A C 1
ATOM 907 O O . PHE A 1 110 ? 9.960 7.341 -10.688 1.00 86.62 110 PHE A O 1
ATOM 914 N N . GLU A 1 111 ? 11.555 7.928 -9.212 1.00 82.25 111 GLU A N 1
ATOM 915 C CA . GLU A 1 111 ? 12.660 7.917 -10.163 1.00 82.25 111 GLU A CA 1
ATOM 916 C C . GLU A 1 111 ? 13.760 7.028 -9.600 1.00 82.25 111 GLU A C 1
ATOM 918 O O . GLU A 1 111 ? 14.247 7.275 -8.500 1.00 82.25 111 GLU A O 1
ATOM 923 N N . GLU A 1 112 ? 14.123 5.990 -10.341 1.00 80.81 112 GLU A N 1
ATOM 924 C CA . GLU A 1 112 ? 15.218 5.093 -9.989 1.00 80.81 112 GLU A CA 1
ATOM 925 C C . GLU A 1 112 ? 15.919 4.666 -11.279 1.00 80.81 112 GLU A C 1
ATOM 927 O O . GLU A 1 112 ? 15.267 4.355 -12.272 1.00 80.81 112 GLU A O 1
ATOM 932 N N . CYS A 1 113 ? 17.253 4.690 -11.304 1.00 77.81 113 CYS A N 1
ATOM 933 C CA . CYS A 1 113 ? 18.041 4.272 -12.473 1.00 77.81 113 CYS A CA 1
ATOM 934 C C . CYS A 1 113 ? 17.652 4.929 -13.830 1.00 77.81 113 CYS A C 1
ATOM 936 O O . CYS A 1 113 ? 17.844 4.331 -14.889 1.00 77.81 113 CYS A O 1
ATOM 938 N N . ASN A 1 114 ? 17.205 6.194 -13.818 1.00 80.31 114 ASN A N 1
ATOM 939 C CA . ASN A 1 114 ? 16.667 6.954 -14.968 1.00 80.31 114 ASN A CA 1
ATOM 940 C C . ASN A 1 114 ? 15.314 6.449 -15.506 1.00 80.31 114 ASN A C 1
ATOM 942 O O . ASN A 1 114 ? 14.880 6.875 -16.579 1.00 80.31 114 ASN A O 1
ATOM 946 N N . GLU A 1 115 ? 14.640 5.560 -14.783 1.00 81.56 115 GLU A N 1
ATOM 947 C CA . GLU A 1 115 ? 13.253 5.201 -15.043 1.00 81.56 115 GLU A CA 1
ATOM 948 C C . GLU A 1 115 ? 12.337 6.025 -14.142 1.00 81.56 115 GLU A C 1
ATOM 950 O O . GLU A 1 115 ? 12.571 6.145 -12.942 1.00 81.56 115 GLU A O 1
ATOM 955 N N . ILE A 1 116 ? 11.284 6.597 -14.731 1.00 85.94 116 ILE A N 1
ATOM 956 C CA . ILE A 1 116 ? 10.246 7.319 -13.995 1.00 85.94 116 ILE A CA 1
ATOM 957 C C . ILE A 1 116 ? 8.981 6.463 -13.981 1.00 85.94 116 ILE A C 1
ATOM 959 O O . ILE A 1 116 ? 8.445 6.097 -15.034 1.00 85.94 116 ILE A O 1
ATOM 963 N N . LEU A 1 117 ? 8.487 6.179 -12.780 1.00 89.56 117 LEU A N 1
ATOM 964 C CA . LEU A 1 117 ? 7.243 5.467 -12.532 1.00 89.56 117 LEU A CA 1
ATOM 965 C C . LEU A 1 117 ? 6.252 6.392 -11.827 1.00 89.56 117 LEU A C 1
ATOM 967 O O . LEU A 1 117 ? 6.425 6.752 -10.665 1.00 89.56 117 LEU A O 1
ATOM 971 N N . ASN A 1 118 ? 5.176 6.742 -12.524 1.00 92.88 118 ASN A N 1
ATOM 972 C CA . ASN A 1 118 ? 4.038 7.445 -11.942 1.00 92.88 118 ASN A CA 1
ATOM 973 C C . ASN A 1 118 ? 3.020 6.402 -11.482 1.00 92.88 118 ASN A C 1
ATOM 975 O O . ASN A 1 118 ? 2.407 5.732 -12.313 1.00 92.88 118 ASN A O 1
ATOM 979 N N . ILE A 1 119 ? 2.853 6.233 -10.176 1.00 94.25 119 ILE A N 1
ATOM 980 C CA . ILE A 1 119 ? 1.981 5.205 -9.607 1.00 94.25 119 ILE A C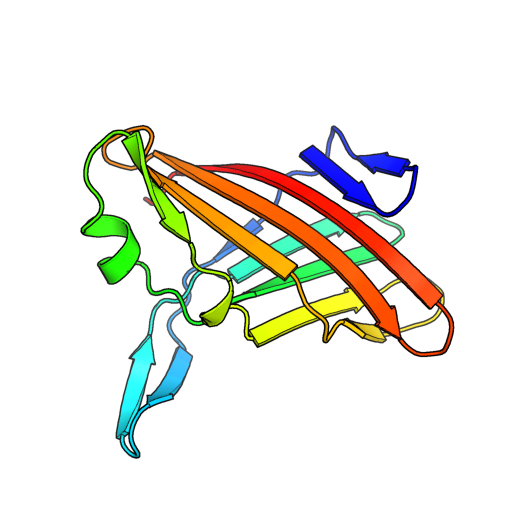A 1
ATOM 981 C C . ILE A 1 119 ? 0.737 5.868 -9.032 1.00 94.25 119 ILE A C 1
ATOM 983 O O . ILE A 1 119 ? 0.831 6.795 -8.230 1.00 94.25 119 ILE A O 1
ATOM 987 N N . GLU A 1 120 ? -0.429 5.352 -9.411 1.00 95.81 120 GLU A N 1
ATOM 988 C CA . GLU A 1 120 ? -1.706 5.637 -8.763 1.00 95.81 120 GLU A CA 1
ATOM 989 C C . GLU A 1 120 ? -2.343 4.313 -8.332 1.00 95.81 120 GLU A C 1
ATOM 991 O O . GLU A 1 120 ? -2.594 3.418 -9.144 1.00 95.81 120 GLU A O 1
ATOM 996 N N . PHE A 1 121 ? -2.635 4.192 -7.047 1.00 96.25 121 PHE A N 1
ATOM 997 C CA . PHE A 1 121 ? -3.259 3.030 -6.441 1.00 96.25 121 PHE A CA 1
ATOM 998 C C . PHE A 1 121 ? -4.485 3.474 -5.648 1.00 96.25 121 PHE A C 1
ATOM 1000 O O . PHE A 1 121 ? -4.413 4.405 -4.853 1.00 96.25 121 PHE A O 1
ATOM 1007 N N . ASP A 1 122 ? -5.617 2.816 -5.874 1.00 96.69 122 ASP A N 1
ATOM 1008 C CA . ASP A 1 122 ? -6.863 3.021 -5.130 1.00 96.69 122 ASP A CA 1
ATOM 1009 C C . ASP A 1 122 ? -7.522 1.657 -4.924 1.00 96.69 122 ASP A C 1
ATOM 1011 O O . ASP A 1 122 ? -7.943 1.007 -5.891 1.00 96.69 122 ASP A O 1
ATOM 1015 N N . HIS A 1 123 ? -7.568 1.179 -3.684 1.00 97.25 123 HIS A N 1
ATOM 1016 C CA . HIS A 1 123 ? -8.062 -0.158 -3.381 1.00 97.25 123 HIS A CA 1
ATOM 1017 C C . HIS A 1 123 ? -8.887 -0.197 -2.098 1.00 97.25 123 HIS A C 1
ATOM 1019 O O . HIS A 1 123 ? -8.603 0.506 -1.130 1.00 97.25 123 HIS A O 1
ATOM 1025 N N . ILE A 1 124 ? -9.934 -1.021 -2.098 1.00 97.25 124 ILE A N 1
ATOM 1026 C CA . ILE A 1 124 ? -10.789 -1.273 -0.938 1.00 97.25 124 ILE A CA 1
ATOM 1027 C C . ILE A 1 124 ? -10.522 -2.693 -0.463 1.00 97.25 124 ILE A C 1
ATOM 1029 O O . ILE A 1 124 ? -10.638 -3.625 -1.253 1.00 97.25 124 ILE A O 1
ATOM 1033 N N . PHE A 1 125 ? -10.234 -2.847 0.824 1.00 96.88 125 PHE A N 1
ATOM 1034 C CA . PHE A 1 125 ? -9.994 -4.142 1.447 1.00 96.88 125 PHE A CA 1
ATOM 1035 C C . PHE A 1 125 ? -10.706 -4.257 2.796 1.00 96.88 125 PHE A C 1
ATOM 1037 O O . PHE A 1 125 ? -11.128 -3.263 3.396 1.00 96.88 125 PHE A O 1
ATOM 1044 N N . GLU A 1 126 ? -10.848 -5.493 3.268 1.00 96.12 126 GLU A N 1
ATOM 1045 C CA . GLU A 1 126 ? -11.435 -5.814 4.564 1.00 96.12 126 GLU A CA 1
ATOM 1046 C C . GLU A 1 126 ? -10.384 -6.440 5.483 1.00 96.12 126 GLU A C 1
ATOM 1048 O O . GLU A 1 126 ? -9.670 -7.363 5.095 1.00 96.12 126 GLU A O 1
ATOM 1053 N N . ILE A 1 127 ? -10.321 -5.956 6.720 1.00 92.69 127 ILE A N 1
ATOM 1054 C CA . ILE A 1 127 ? -9.494 -6.536 7.776 1.00 92.69 127 ILE A CA 1
ATOM 1055 C C . ILE A 1 127 ? -10.337 -7.562 8.537 1.00 92.69 127 ILE A C 1
ATOM 1057 O O . ILE A 1 127 ? -11.355 -7.202 9.135 1.00 92.69 127 ILE A O 1
ATOM 1061 N N . LYS A 1 128 ? -9.915 -8.830 8.524 1.00 83.50 128 LYS A N 1
ATOM 1062 C CA . LYS A 1 128 ? -10.639 -9.929 9.183 1.00 83.50 128 LYS A CA 1
ATOM 1063 C C . LYS A 1 128 ? -10.563 -9.853 10.709 1.00 83.50 128 LYS A C 1
ATOM 1065 O O . LYS A 1 128 ? -9.493 -9.507 11.256 1.00 83.50 128 LYS A O 1
#

Sequence (128 aa):
MLKINNVKYENITPEIDFTPYELVREGNLNKVNALYITCEEKTFQLDIETTYDIEEMRKLHKNESKDISKYILGLPYKDINGWMYLTNECHCTIQKISSKVYNIKLTGNFEECNEILNIEFDHIFEIK

Radius of gyration: 14.74 Å; chains: 1; bounding box: 35×23×40 Å

pLDDT: mean 91.65, std 6.33, range [66.25, 98.44]

Secondary structure (DSSP, 8-state):
-EEETTEEESS---EEE---EEEEETTEEEEE-EEEEEEEETTEEEEEEEEEEHHHHHHPPTT-EEE-GGGEEEEEEEETTEEEEE-S-EEEEEEE-SSSEEEEEEEEEEEETTEEEEEEEEEEEE--